Protein AF-A0A644ZNG3-F1 (afdb_monomer)

Structure (mmCIF, N/CA/C/O backbone):
data_AF-A0A644ZNG3-F1
#
_entry.id   AF-A0A644ZNG3-F1
#
loop_
_atom_site.group_PDB
_atom_site.id
_atom_site.type_symbol
_atom_site.label_atom_id
_atom_site.label_alt_id
_atom_site.label_comp_id
_atom_site.label_asym_id
_atom_site.label_entity_id
_atom_site.label_seq_id
_atom_site.pdbx_PDB_ins_code
_atom_site.Cartn_x
_atom_site.Cartn_y
_atom_site.Cartn_z
_atom_site.occupancy
_atom_site.B_iso_or_equiv
_atom_site.auth_seq_id
_atom_site.auth_comp_id
_atom_site.auth_asym_id
_atom_site.auth_atom_id
_atom_site.pdbx_PDB_model_num
ATOM 1 N N . MET A 1 1 ? -0.816 -15.539 -11.375 1.00 59.25 1 MET A N 1
ATOM 2 C CA . MET A 1 1 ? 0.145 -14.512 -11.830 1.00 59.25 1 MET A CA 1
ATOM 3 C C . MET A 1 1 ? 1.413 -14.672 -11.013 1.00 59.25 1 MET A C 1
ATOM 5 O O . MET A 1 1 ? 1.295 -14.933 -9.824 1.00 59.25 1 MET A O 1
ATOM 9 N N . VAL A 1 2 ? 2.588 -14.571 -11.632 1.00 73.19 2 VAL A N 1
ATOM 10 C CA . VAL A 1 2 ? 3.873 -14.613 -10.919 1.00 73.19 2 VAL A CA 1
ATOM 11 C C . VAL A 1 2 ? 4.649 -13.373 -11.337 1.00 73.19 2 VAL A C 1
ATOM 13 O O . VAL A 1 2 ? 5.006 -13.246 -12.504 1.00 73.19 2 VAL A O 1
ATOM 16 N N . LEU A 1 3 ? 4.842 -12.440 -10.404 1.00 81.31 3 LEU A N 1
ATOM 17 C CA . LEU A 1 3 ? 5.752 -11.312 -10.595 1.00 81.31 3 LEU A CA 1
ATOM 18 C C . LEU A 1 3 ? 7.185 -11.848 -10.620 1.00 81.31 3 LEU A C 1
ATOM 20 O O . LEU A 1 3 ? 7.544 -12.696 -9.799 1.00 81.31 3 LEU A O 1
ATOM 24 N N . ASN A 1 4 ? 8.004 -11.371 -11.554 1.00 84.81 4 ASN A N 1
ATOM 25 C CA . ASN A 1 4 ? 9.411 -11.734 -11.598 1.00 84.81 4 ASN A CA 1
ATOM 26 C C . ASN A 1 4 ? 10.154 -11.034 -10.456 1.00 84.81 4 ASN A C 1
ATOM 28 O O . ASN A 1 4 ? 10.583 -9.895 -10.593 1.00 84.81 4 ASN A O 1
ATOM 32 N N . GLN A 1 5 ? 10.342 -11.727 -9.337 1.00 83.06 5 GLN A N 1
ATOM 33 C CA . GLN A 1 5 ? 11.018 -11.164 -8.165 1.00 83.06 5 GLN A CA 1
ATOM 34 C C . GLN A 1 5 ? 12.503 -10.836 -8.398 1.00 83.06 5 GLN A C 1
ATOM 36 O O . GLN A 1 5 ? 13.092 -10.118 -7.596 1.00 83.06 5 GLN A O 1
ATOM 41 N N . ASN A 1 6 ? 13.106 -11.334 -9.485 1.00 84.75 6 ASN A N 1
ATOM 42 C CA . ASN A 1 6 ? 14.479 -10.990 -9.864 1.00 84.75 6 ASN A CA 1
ATOM 43 C C . ASN A 1 6 ? 14.569 -9.673 -10.655 1.00 84.75 6 ASN A C 1
ATOM 45 O O . ASN A 1 6 ? 15.668 -9.164 -10.857 1.00 84.75 6 ASN A O 1
ATOM 49 N N . ASP A 1 7 ? 13.441 -9.146 -11.137 1.00 91.88 7 ASP A N 1
ATOM 50 C CA . ASP A 1 7 ? 13.364 -7.813 -11.730 1.00 91.88 7 ASP A CA 1
ATOM 51 C C . ASP A 1 7 ? 13.173 -6.772 -10.618 1.00 91.88 7 ASP A C 1
ATOM 53 O O . ASP A 1 7 ? 12.357 -6.966 -9.718 1.00 91.88 7 ASP A O 1
ATOM 57 N N . GLU A 1 8 ? 13.925 -5.668 -10.652 1.00 93.06 8 GLU A N 1
ATOM 58 C CA . GLU A 1 8 ? 13.905 -4.688 -9.555 1.00 93.06 8 GLU A CA 1
ATOM 59 C C . GLU A 1 8 ? 12.535 -4.010 -9.397 1.00 93.06 8 GLU A C 1
ATOM 61 O O . GLU A 1 8 ? 12.099 -3.767 -8.269 1.00 93.06 8 GLU A O 1
ATOM 66 N N . VAL A 1 9 ? 11.836 -3.739 -10.506 1.00 95.12 9 VAL A N 1
ATOM 67 C CA . VAL A 1 9 ? 10.509 -3.112 -10.483 1.00 95.12 9 VAL A CA 1
ATOM 68 C C . VAL A 1 9 ? 9.474 -4.115 -9.981 1.00 95.12 9 VAL A C 1
ATOM 70 O O . VAL A 1 9 ? 8.790 -3.857 -8.989 1.00 95.12 9 VAL A O 1
ATOM 73 N N . GLN A 1 10 ? 9.363 -5.276 -10.630 1.00 94.25 10 GLN A N 1
ATOM 74 C CA . GLN A 1 10 ? 8.357 -6.281 -10.278 1.00 94.25 10 GLN A CA 1
ATOM 75 C C . GLN A 1 10 ? 8.596 -6.886 -8.893 1.00 94.25 10 GLN A C 1
ATOM 77 O O . GLN A 1 10 ? 7.631 -7.175 -8.187 1.00 94.25 10 GLN A O 1
ATOM 82 N N . GLY A 1 11 ? 9.855 -7.035 -8.478 1.00 94.75 11 GLY A N 1
ATOM 83 C CA . GLY A 1 11 ? 10.225 -7.472 -7.136 1.00 94.75 11 GLY A CA 1
ATOM 84 C C . GLY A 1 11 ? 9.760 -6.497 -6.058 1.00 94.75 11 GLY A C 1
ATOM 85 O O . GLY A 1 11 ? 9.178 -6.929 -5.062 1.00 94.75 11 GLY A O 1
ATOM 86 N N . GLN A 1 12 ? 9.917 -5.185 -6.268 1.00 96.62 12 GLN A N 1
ATOM 87 C CA . GLN A 1 12 ? 9.375 -4.200 -5.326 1.00 96.62 12 GLN A CA 1
ATOM 88 C C . GLN A 1 12 ? 7.851 -4.157 -5.331 1.00 96.62 12 GLN A C 1
ATOM 90 O O . GLN A 1 12 ? 7.259 -4.104 -4.258 1.00 96.62 12 GLN A O 1
ATOM 95 N N . ILE A 1 13 ? 7.204 -4.232 -6.498 1.00 96.56 13 ILE A N 1
ATOM 96 C CA . ILE A 1 13 ? 5.737 -4.315 -6.562 1.00 96.56 13 ILE A CA 1
ATOM 97 C C . ILE A 1 13 ? 5.240 -5.547 -5.795 1.00 96.56 13 ILE A C 1
ATOM 99 O O . ILE A 1 13 ? 4.271 -5.439 -5.045 1.00 96.56 13 ILE A O 1
ATOM 103 N N . ALA A 1 14 ? 5.915 -6.694 -5.922 1.00 95.56 14 ALA A N 1
ATOM 104 C CA . ALA A 1 14 ? 5.572 -7.912 -5.191 1.00 95.56 14 ALA A CA 1
ATOM 105 C C . ALA A 1 14 ? 5.706 -7.727 -3.674 1.00 95.56 14 ALA A C 1
ATOM 107 O O . ALA A 1 14 ? 4.759 -8.011 -2.946 1.00 95.56 14 ALA A O 1
ATOM 108 N N . ALA A 1 15 ? 6.845 -7.204 -3.210 1.00 96.19 15 ALA A N 1
ATOM 109 C CA . ALA A 1 15 ? 7.097 -6.981 -1.787 1.00 96.19 15 ALA A CA 1
ATOM 110 C C . ALA A 1 15 ? 6.097 -5.988 -1.177 1.00 96.19 15 ALA A C 1
ATOM 112 O O . ALA A 1 15 ? 5.545 -6.232 -0.104 1.00 96.19 15 ALA A O 1
ATOM 113 N N . ILE A 1 16 ? 5.828 -4.883 -1.879 1.00 97.81 16 ILE A N 1
ATOM 114 C CA . ILE A 1 16 ? 4.836 -3.888 -1.465 1.00 97.81 16 ILE A CA 1
ATOM 115 C C . ILE A 1 16 ? 3.447 -4.525 -1.385 1.00 97.81 16 ILE A C 1
ATOM 117 O O . ILE A 1 16 ? 2.755 -4.343 -0.389 1.00 97.81 16 ILE A O 1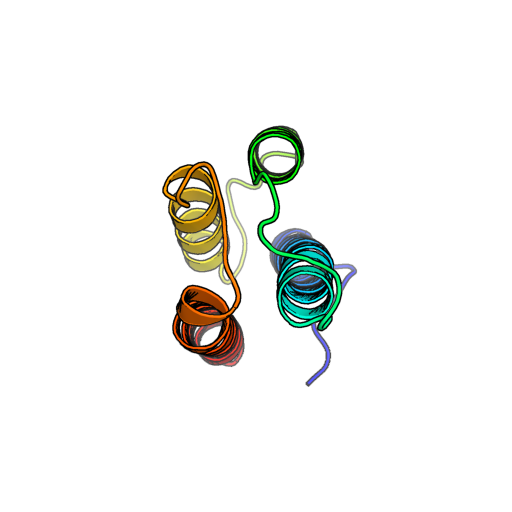
ATOM 121 N N . THR A 1 17 ? 3.055 -5.297 -2.402 1.00 97.19 17 THR A N 1
ATOM 122 C CA . THR A 1 17 ? 1.759 -5.991 -2.437 1.00 97.19 17 THR A CA 1
ATOM 123 C C . THR A 1 17 ? 1.606 -6.936 -1.250 1.00 97.19 17 THR A C 1
ATOM 125 O O . THR A 1 17 ? 0.565 -6.942 -0.600 1.00 97.19 17 THR A O 1
ATOM 128 N N . GLU A 1 18 ? 2.638 -7.721 -0.943 1.00 96.50 18 GLU A N 1
ATOM 129 C CA . GLU A 1 18 ? 2.620 -8.654 0.182 1.00 96.50 18 GLU A CA 1
ATOM 130 C C . GLU A 1 18 ? 2.452 -7.926 1.519 1.00 96.50 18 GLU A C 1
ATOM 132 O O . GLU A 1 18 ? 1.540 -8.253 2.281 1.00 96.50 18 GLU A O 1
ATOM 137 N N . GLY A 1 19 ? 3.265 -6.896 1.777 1.00 97.06 19 GLY A N 1
ATOM 138 C CA . GLY A 1 19 ? 3.136 -6.080 2.986 1.00 97.06 19 GLY A CA 1
ATOM 139 C C . GLY A 1 19 ? 1.769 -5.400 3.081 1.00 97.06 19 GLY A C 1
ATOM 140 O O . GLY A 1 19 ? 1.161 -5.355 4.151 1.00 97.06 19 GLY A O 1
ATOM 141 N N . TYR A 1 20 ? 1.231 -4.942 1.950 1.00 97.56 20 TYR A N 1
ATOM 142 C CA . TYR A 1 20 ? -0.065 -4.284 1.939 1.00 97.56 20 TYR A CA 1
ATOM 143 C C . TYR A 1 20 ? -1.219 -5.261 2.230 1.00 97.56 20 TYR A C 1
ATOM 145 O O . TYR A 1 20 ? -2.110 -4.971 3.032 1.00 97.56 20 TYR A O 1
ATOM 153 N N . LEU A 1 21 ? -1.177 -6.464 1.654 1.00 97.06 21 LEU A N 1
ATOM 154 C CA . LEU A 1 21 ? -2.154 -7.513 1.944 1.00 97.06 21 LEU A CA 1
ATOM 155 C C . LEU A 1 21 ? -2.097 -7.965 3.408 1.00 97.06 21 LEU A C 1
ATOM 157 O O . LEU A 1 21 ? -3.142 -8.258 3.984 1.00 97.06 21 LEU A O 1
ATOM 161 N N . GLN A 1 22 ? -0.920 -7.982 4.042 1.00 96.81 22 GLN A N 1
ATOM 162 C CA . GLN A 1 22 ? -0.807 -8.264 5.478 1.00 96.81 22 GLN A CA 1
ATOM 163 C C . GLN A 1 22 ? -1.531 -7.212 6.326 1.00 96.81 22 GLN A C 1
ATOM 165 O O . GLN A 1 22 ? -2.284 -7.576 7.231 1.00 96.81 22 GLN A O 1
ATOM 170 N N . ILE A 1 23 ? -1.375 -5.923 6.010 1.00 96.38 23 ILE A N 1
ATOM 171 C CA . ILE A 1 23 ? -2.105 -4.834 6.683 1.00 96.38 23 ILE A CA 1
ATOM 172 C C . ILE A 1 23 ? -3.612 -5.011 6.520 1.00 96.38 23 ILE A C 1
ATOM 174 O O . ILE A 1 23 ? -4.345 -4.951 7.504 1.00 96.38 23 ILE A O 1
ATOM 178 N N . ILE A 1 24 ? -4.071 -5.275 5.296 1.00 96.38 24 ILE A N 1
ATOM 179 C CA . ILE A 1 24 ? -5.491 -5.478 4.992 1.00 96.38 24 ILE A CA 1
ATOM 180 C C . ILE A 1 24 ? -6.054 -6.686 5.742 1.00 96.38 24 ILE A C 1
ATOM 182 O O . ILE A 1 24 ? -7.119 -6.592 6.350 1.00 96.38 24 ILE A O 1
ATOM 186 N N . ASN A 1 25 ? -5.346 -7.816 5.725 1.00 95.56 25 ASN A N 1
ATOM 187 C CA . ASN A 1 25 ? -5.764 -9.022 6.434 1.00 95.56 25 ASN A CA 1
ATOM 188 C C . ASN A 1 25 ? -5.853 -8.770 7.941 1.00 95.56 25 ASN A C 1
ATOM 190 O O . ASN A 1 25 ? -6.813 -9.201 8.572 1.00 95.56 25 ASN A O 1
ATOM 194 N N . THR A 1 26 ? -4.899 -8.020 8.496 1.00 95.94 26 THR A N 1
ATOM 195 C CA . THR A 1 26 ? -4.891 -7.672 9.921 1.00 95.94 26 THR A CA 1
ATOM 196 C C . THR A 1 26 ? -6.039 -6.720 10.263 1.00 95.94 26 THR A C 1
ATOM 198 O O . THR A 1 26 ? -6.726 -6.931 11.251 1.00 95.94 26 THR A O 1
ATOM 201 N N . ALA A 1 27 ? -6.317 -5.713 9.431 1.00 95.31 27 ALA A N 1
ATOM 202 C CA . ALA A 1 27 ? -7.453 -4.805 9.616 1.00 95.31 27 ALA A CA 1
ATOM 203 C C . ALA A 1 27 ? -8.823 -5.500 9.471 1.00 95.31 27 ALA A C 1
ATOM 205 O O . ALA A 1 27 ? -9.828 -5.000 9.976 1.00 95.31 27 ALA A O 1
ATOM 206 N N . ASN A 1 28 ? -8.876 -6.637 8.772 1.00 93.69 28 ASN A N 1
ATOM 207 C CA . ASN A 1 28 ? -10.082 -7.449 8.636 1.00 93.69 28 ASN A CA 1
ATOM 208 C C . ASN A 1 28 ? -10.331 -8.388 9.824 1.00 93.69 28 ASN A C 1
ATOM 210 O O . ASN A 1 28 ? -11.470 -8.838 9.974 1.00 93.69 28 ASN A O 1
ATOM 214 N N . ASP A 1 29 ? -9.343 -8.632 10.686 1.00 95.19 29 ASP A N 1
ATOM 215 C CA . ASP A 1 29 ? -9.497 -9.430 11.907 1.00 95.19 29 ASP A CA 1
ATOM 216 C C . ASP A 1 29 ? -10.529 -8.799 12.863 1.00 95.19 29 ASP A C 1
ATOM 218 O O . ASP A 1 29 ? -10.508 -7.592 13.113 1.00 95.19 29 ASP A O 1
ATOM 222 N N . GLU A 1 30 ? -11.481 -9.595 13.364 1.00 92.06 30 GLU A N 1
ATOM 223 C CA . GLU A 1 30 ? -12.587 -9.145 14.228 1.00 92.06 30 GLU A CA 1
ATOM 224 C C . GLU A 1 30 ? -12.119 -8.418 15.495 1.00 92.06 30 GLU A C 1
ATOM 226 O O . GLU A 1 30 ? -12.808 -7.506 15.960 1.00 92.06 30 GLU A O 1
ATOM 231 N N . GLU A 1 31 ? -10.938 -8.759 16.012 1.00 94.69 31 GLU A N 1
ATOM 232 C CA . GLU A 1 31 ? -10.368 -8.157 17.219 1.00 94.69 31 GLU A CA 1
ATOM 233 C C . GLU A 1 31 ? -9.633 -6.834 16.945 1.00 94.69 31 GLU A C 1
ATOM 235 O O . GLU A 1 31 ? -9.374 -6.052 17.867 1.00 94.69 31 GLU A O 1
ATOM 240 N N . VAL A 1 32 ? -9.328 -6.539 15.679 1.00 94.19 32 VAL A N 1
ATOM 241 C CA . VAL A 1 32 ? -8.589 -5.346 15.264 1.00 94.19 32 VAL A CA 1
ATOM 242 C C . VAL A 1 32 ? -9.561 -4.237 14.871 1.00 94.19 32 VAL A C 1
ATOM 244 O O . VAL A 1 32 ? -10.375 -4.364 13.959 1.00 94.19 32 VAL A O 1
ATOM 247 N N . LYS A 1 33 ? -9.460 -3.099 15.566 1.00 93.50 33 LYS A N 1
ATOM 248 C CA . LYS A 1 33 ? -10.258 -1.901 15.255 1.00 93.50 33 LYS A CA 1
ATOM 249 C C . LYS A 1 33 ? -9.655 -1.091 14.114 1.00 93.50 33 LYS A C 1
ATOM 251 O O . LYS A 1 33 ? -10.373 -0.633 13.230 1.00 93.50 33 LYS A O 1
ATOM 256 N N . GLU A 1 34 ? -8.342 -0.905 14.165 1.00 94.38 34 GLU A N 1
ATOM 257 C CA . GLU A 1 34 ? -7.594 -0.073 13.234 1.00 94.38 34 GLU A CA 1
ATOM 258 C C . GLU A 1 34 ? -6.119 -0.480 13.200 1.00 94.38 34 GLU A C 1
ATOM 260 O O . GLU A 1 34 ? -5.582 -1.003 14.179 1.00 94.38 34 GLU A O 1
ATOM 265 N N . ILE A 1 35 ? -5.464 -0.213 12.072 1.00 96.31 35 ILE A N 1
ATOM 266 C CA . ILE A 1 35 ? -4.027 -0.406 11.874 1.00 96.31 35 ILE A CA 1
ATOM 267 C C . ILE A 1 35 ? -3.395 0.934 11.524 1.00 96.31 35 ILE A C 1
ATOM 269 O O . ILE A 1 35 ? -3.832 1.606 10.590 1.00 96.31 35 ILE A O 1
ATOM 273 N N . ASN A 1 36 ? -2.334 1.303 12.241 1.00 96.44 36 ASN A N 1
ATOM 274 C CA . ASN A 1 36 ? -1.535 2.471 11.897 1.00 96.44 36 ASN A CA 1
ATOM 275 C C . ASN A 1 36 ? -0.642 2.178 10.680 1.00 96.44 36 ASN A C 1
ATOM 277 O O . ASN A 1 36 ? 0.063 1.172 10.643 1.00 96.44 36 ASN A O 1
ATOM 281 N N . THR A 1 37 ? -0.652 3.065 9.686 1.00 96.81 37 THR A N 1
ATOM 282 C CA . THR A 1 37 ? 0.069 2.874 8.414 1.00 96.81 37 THR A CA 1
ATOM 283 C C . THR A 1 37 ? 1.466 3.493 8.395 1.00 96.81 37 THR A C 1
ATOM 285 O O . THR A 1 37 ? 2.177 3.385 7.395 1.00 96.81 37 THR A O 1
ATOM 288 N N . LYS A 1 38 ? 1.882 4.170 9.469 1.00 97.56 38 LYS A N 1
ATOM 289 C CA . LYS A 1 38 ? 3.127 4.945 9.519 1.00 97.56 38 LYS A CA 1
ATOM 290 C C 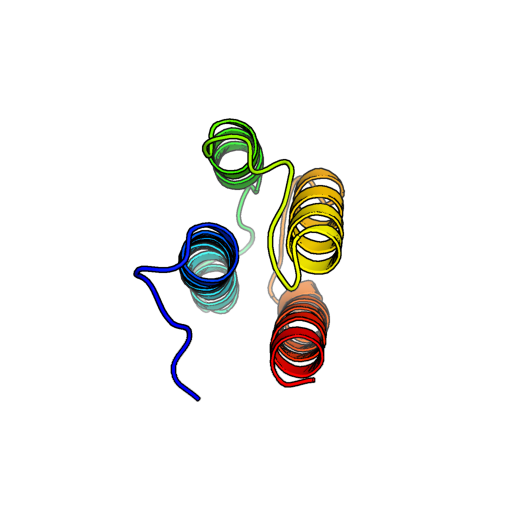. LYS A 1 38 ? 4.355 4.096 9.213 1.00 97.56 38 LYS A C 1
ATOM 292 O O . LYS A 1 38 ? 5.167 4.506 8.387 1.00 97.56 38 LYS A O 1
ATOM 297 N N . ASP A 1 39 ? 4.465 2.921 9.823 1.00 97.12 39 ASP A N 1
ATOM 298 C CA . ASP A 1 39 ? 5.622 2.044 9.625 1.00 97.12 39 ASP A CA 1
ATOM 299 C C . ASP A 1 39 ? 5.673 1.519 8.187 1.00 97.12 39 ASP A C 1
ATOM 301 O O . ASP A 1 39 ? 6.734 1.501 7.569 1.00 97.12 39 ASP A O 1
ATOM 305 N N . PHE A 1 40 ? 4.515 1.206 7.602 1.00 97.81 40 PHE A N 1
ATOM 306 C CA . PHE A 1 40 ? 4.418 0.785 6.206 1.00 97.81 40 PHE A CA 1
ATOM 307 C C . PHE A 1 40 ? 4.815 1.892 5.223 1.00 97.81 40 PHE A C 1
ATOM 309 O O . PHE A 1 40 ? 5.540 1.645 4.256 1.00 97.81 40 PHE A O 1
ATOM 316 N N . LYS A 1 41 ? 4.396 3.134 5.494 1.00 98.06 41 LYS A N 1
ATOM 317 C CA . LYS A 1 41 ? 4.798 4.318 4.720 1.00 98.06 41 LYS A CA 1
ATOM 318 C C . LYS A 1 41 ? 6.300 4.555 4.784 1.00 98.06 41 LYS A C 1
ATOM 320 O O . LYS A 1 41 ? 6.911 4.838 3.758 1.00 98.06 41 LYS A O 1
ATOM 325 N N . ILE A 1 42 ? 6.885 4.463 5.979 1.00 97.75 42 ILE A N 1
ATOM 326 C CA . ILE A 1 42 ? 8.327 4.637 6.184 1.00 97.75 42 ILE A CA 1
ATOM 327 C C . ILE A 1 42 ? 9.085 3.541 5.437 1.00 97.75 42 ILE A C 1
ATOM 329 O O . ILE A 1 42 ? 9.922 3.854 4.596 1.00 97.75 42 ILE A O 1
ATOM 333 N N . TRP A 1 43 ? 8.720 2.278 5.656 1.00 98.19 43 TRP A N 1
ATOM 334 C CA . TRP A 1 43 ? 9.344 1.139 4.989 1.00 98.19 43 TRP A CA 1
ATOM 335 C C . TRP A 1 43 ? 9.301 1.268 3.460 1.00 98.19 43 TRP A C 1
ATOM 337 O O . TRP A 1 43 ? 10.320 1.095 2.796 1.00 98.19 43 TRP A O 1
ATOM 347 N N . THR A 1 44 ? 8.155 1.661 2.893 1.00 97.19 44 THR A N 1
ATOM 348 C CA . THR A 1 44 ? 8.000 1.828 1.437 1.00 97.19 44 THR A CA 1
ATOM 349 C C . THR A 1 44 ? 8.906 2.930 0.871 1.00 97.19 44 THR A C 1
ATOM 351 O O .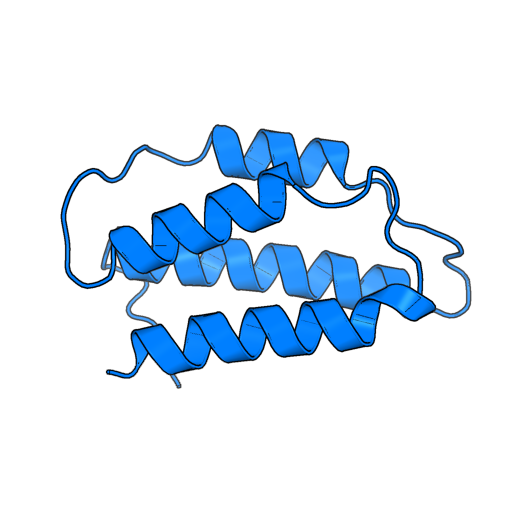 THR A 1 44 ? 9.428 2.786 -0.239 1.00 97.19 44 THR A O 1
ATOM 354 N N . LYS A 1 45 ? 9.130 4.012 1.630 1.00 95.81 45 LYS A N 1
ATOM 355 C CA . LYS A 1 45 ? 10.063 5.097 1.271 1.00 95.81 45 LYS A CA 1
ATOM 356 C C . LYS A 1 45 ? 11.527 4.672 1.347 1.00 95.81 45 LYS A C 1
ATOM 358 O O . LYS A 1 45 ? 12.342 5.182 0.587 1.00 95.81 45 LYS A O 1
ATOM 363 N N . GLU A 1 46 ? 11.857 3.762 2.258 1.00 96.81 46 GLU A N 1
ATOM 364 C CA . GLU A 1 46 ? 13.217 3.247 2.451 1.00 96.81 46 GLU A CA 1
ATOM 365 C C . GLU A 1 46 ? 13.604 2.167 1.429 1.00 96.81 46 GLU A C 1
ATOM 367 O O . GLU A 1 46 ? 14.787 1.849 1.282 1.00 96.81 46 GLU A O 1
ATOM 372 N N . LEU A 1 47 ? 12.636 1.618 0.684 1.00 95.38 47 LEU A N 1
ATOM 373 C CA . LEU A 1 47 ? 12.918 0.717 -0.432 1.00 95.38 47 LEU A CA 1
ATOM 374 C C . LEU A 1 47 ? 13.814 1.403 -1.468 1.00 95.38 47 LEU A C 1
ATOM 376 O O . LEU A 1 47 ? 13.548 2.538 -1.871 1.00 95.38 47 LEU A O 1
ATOM 380 N N . LYS A 1 48 ? 14.822 0.663 -1.955 1.00 93.12 48 LYS A N 1
ATOM 381 C CA . LYS A 1 48 ? 15.785 1.113 -2.973 1.00 93.12 48 LYS A CA 1
ATOM 382 C C . LYS A 1 48 ? 15.080 1.900 -4.084 1.00 93.12 48 LYS A C 1
ATOM 384 O O . LYS A 1 48 ? 14.077 1.447 -4.637 1.00 93.12 48 LYS A O 1
ATOM 389 N N . GLU A 1 49 ? 15.613 3.063 -4.433 1.00 93.94 49 GLU A N 1
ATOM 390 C CA . GLU A 1 49 ? 15.089 3.830 -5.557 1.00 93.94 49 GLU A CA 1
ATOM 391 C C . GLU A 1 49 ? 15.333 3.078 -6.874 1.00 93.94 49 GLU A C 1
ATOM 393 O O . GLU A 1 49 ? 16.443 2.612 -7.142 1.00 93.94 49 GLU A O 1
ATOM 398 N N . VAL A 1 50 ? 14.282 2.955 -7.685 1.00 93.31 50 VAL A N 1
ATOM 399 C CA . VAL A 1 50 ? 14.330 2.366 -9.027 1.00 93.31 50 VAL A CA 1
ATOM 400 C C . VAL A 1 50 ? 13.897 3.454 -9.998 1.00 93.31 50 VAL A C 1
ATOM 402 O O . VAL A 1 50 ? 12.762 3.928 -9.942 1.00 93.31 50 VAL A O 1
ATOM 405 N N . SER A 1 51 ? 14.824 3.902 -10.840 1.00 90.69 51 SER A N 1
ATOM 406 C CA . SER A 1 51 ? 14.627 5.048 -11.732 1.00 90.69 51 SER A CA 1
ATOM 407 C C . SER A 1 51 ? 14.255 4.663 -13.166 1.00 90.69 51 SER A C 1
ATOM 409 O O . SER A 1 51 ? 13.773 5.522 -13.902 1.00 90.69 51 SER A O 1
ATOM 411 N N . ASP A 1 52 ? 14.421 3.392 -13.542 1.00 91.50 52 ASP A N 1
ATOM 412 C CA . ASP A 1 52 ? 14.167 2.857 -14.883 1.00 91.50 52 ASP A CA 1
ATOM 413 C C . ASP A 1 52 ? 13.697 1.389 -14.808 1.00 91.50 52 ASP A C 1
ATOM 415 O O . ASP A 1 52 ? 13.841 0.734 -13.775 1.00 91.50 52 ASP A O 1
ATOM 419 N N . GLY A 1 53 ? 13.124 0.875 -15.895 1.00 90.25 53 GLY A N 1
ATOM 420 C CA . GLY A 1 53 ? 12.591 -0.480 -16.024 1.00 90.25 53 GLY A CA 1
ATOM 421 C C . GLY A 1 53 ? 11.133 -0.504 -16.484 1.00 90.25 53 GLY A C 1
ATOM 422 O O . GLY A 1 53 ? 10.370 0.448 -16.288 1.00 90.25 53 GLY A O 1
ATOM 423 N N . LYS A 1 54 ? 10.709 -1.620 -17.097 1.00 89.94 54 LYS A N 1
ATOM 424 C CA . LYS A 1 54 ? 9.310 -1.795 -17.520 1.00 89.94 54 LYS A CA 1
ATOM 425 C C . LYS A 1 54 ? 8.403 -1.722 -16.285 1.00 89.94 54 LYS A C 1
ATOM 427 O O . LYS A 1 54 ? 8.535 -2.532 -15.374 1.00 89.94 54 LYS A O 1
ATOM 432 N N . GLY A 1 55 ? 7.468 -0.771 -16.277 1.00 92.00 55 GLY A N 1
ATOM 433 C CA . GLY A 1 55 ? 6.522 -0.580 -15.173 1.00 92.00 55 GLY A CA 1
ATOM 434 C C . GLY A 1 55 ? 7.039 0.287 -14.020 1.00 92.00 55 GLY A C 1
ATOM 435 O O . GLY A 1 55 ? 6.382 0.348 -12.984 1.00 92.00 55 GLY A O 1
ATOM 436 N N . VAL A 1 56 ? 8.176 0.982 -14.172 1.00 95.62 56 VAL A N 1
ATOM 437 C CA . VAL A 1 56 ? 8.696 1.887 -13.127 1.00 95.62 56 VAL A CA 1
ATOM 438 C C . VAL A 1 56 ? 7.690 2.980 -12.744 1.00 95.62 56 VAL A C 1
ATOM 440 O O . VAL A 1 56 ? 7.580 3.337 -11.573 1.00 95.62 56 VAL A O 1
ATOM 443 N N . ASP A 1 57 ? 6.895 3.465 -13.698 1.00 96.12 57 ASP A N 1
ATOM 444 C CA . ASP A 1 57 ? 5.848 4.455 -13.429 1.00 96.12 57 ASP A CA 1
ATOM 445 C C . ASP A 1 57 ? 4.703 3.869 -12.593 1.00 96.12 57 ASP A C 1
ATOM 447 O O . ASP A 1 57 ? 4.177 4.550 -11.717 1.00 96.12 57 ASP A O 1
ATOM 451 N N . ILE A 1 58 ? 4.388 2.582 -12.778 1.00 96.69 58 ILE A N 1
ATOM 452 C CA . ILE A 1 58 ? 3.409 1.859 -11.953 1.00 96.69 58 ILE A CA 1
ATOM 453 C C . ILE A 1 58 ? 3.942 1.710 -10.523 1.00 96.69 58 ILE A C 1
ATOM 455 O O . ILE A 1 58 ? 3.204 1.921 -9.565 1.00 96.69 58 ILE A O 1
ATOM 459 N N . LEU A 1 59 ? 5.232 1.396 -10.355 1.00 97.00 59 LEU A N 1
ATOM 460 C CA . LEU A 1 59 ? 5.861 1.349 -9.031 1.00 97.00 59 LEU A CA 1
ATOM 461 C C . LEU A 1 59 ? 5.817 2.720 -8.339 1.00 97.00 59 LEU A C 1
ATOM 463 O O . LEU A 1 59 ? 5.499 2.789 -7.153 1.00 97.00 59 LEU A O 1
ATOM 467 N N . LYS A 1 60 ? 6.105 3.809 -9.063 1.00 96.50 60 LYS A N 1
ATOM 468 C CA . LYS A 1 60 ? 6.008 5.177 -8.526 1.00 96.50 60 LYS A CA 1
ATOM 469 C C . LYS A 1 60 ? 4.578 5.511 -8.110 1.00 96.50 60 LYS A C 1
ATOM 471 O O . LYS A 1 60 ? 4.384 5.959 -6.986 1.00 96.50 60 LYS A O 1
ATOM 476 N N . GLU A 1 61 ? 3.595 5.227 -8.965 1.00 97.25 61 GLU A N 1
ATOM 477 C CA . GLU A 1 61 ? 2.169 5.386 -8.651 1.00 97.25 61 GLU A CA 1
ATOM 478 C C . GLU A 1 61 ? 1.800 4.626 -7.369 1.00 97.25 61 GLU A C 1
ATOM 480 O O . GLU A 1 61 ? 1.178 5.181 -6.461 1.00 97.25 61 GLU A O 1
ATOM 485 N N . TYR A 1 62 ? 2.250 3.375 -7.249 1.00 97.81 62 TYR A N 1
ATOM 486 C CA . TYR A 1 62 ? 1.969 2.549 -6.082 1.00 97.81 62 TYR A CA 1
ATOM 487 C C . TYR A 1 62 ? 2.580 3.132 -4.801 1.00 97.81 62 TYR A C 1
ATOM 489 O O . TYR A 1 62 ? 1.887 3.263 -3.791 1.00 97.81 62 TYR A O 1
ATOM 497 N N . LYS A 1 63 ? 3.853 3.549 -4.845 1.00 97.62 63 LYS A N 1
ATOM 498 C CA . LYS A 1 63 ? 4.514 4.209 -3.710 1.00 97.62 63 LYS A CA 1
ATOM 499 C C . LYS A 1 63 ? 3.798 5.507 -3.326 1.00 97.62 63 LYS A C 1
ATOM 501 O O . LYS A 1 63 ? 3.547 5.720 -2.145 1.00 97.62 63 LYS A O 1
ATOM 506 N N . THR A 1 64 ? 3.399 6.331 -4.297 1.00 97.50 64 THR A N 1
ATOM 507 C CA . THR A 1 64 ? 2.646 7.571 -4.045 1.00 97.50 64 THR A CA 1
ATOM 508 C C . THR A 1 64 ? 1.309 7.309 -3.350 1.00 97.50 64 THR A C 1
ATOM 510 O O . THR A 1 64 ? 0.974 8.022 -2.405 1.00 97.50 64 THR A O 1
ATOM 513 N N . HIS A 1 65 ? 0.565 6.276 -3.753 1.00 97.94 65 HIS A N 1
ATOM 514 C CA . HIS A 1 65 ? -0.668 5.895 -3.053 1.00 97.94 65 HIS A CA 1
ATOM 515 C C . HIS A 1 65 ? -0.407 5.507 -1.601 1.00 97.94 65 HIS A C 1
ATOM 517 O O . HIS A 1 65 ? -1.113 5.965 -0.708 1.00 97.94 65 HIS A O 1
ATOM 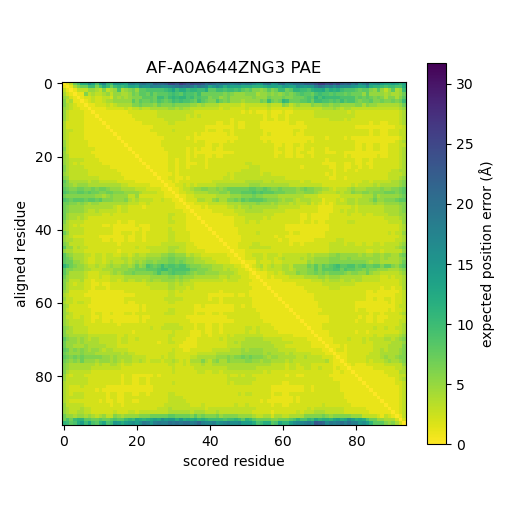523 N N . ILE A 1 66 ? 0.653 4.735 -1.346 1.00 97.75 66 ILE A N 1
ATOM 524 C CA . ILE A 1 66 ? 1.025 4.323 0.013 1.00 97.75 66 ILE A CA 1
ATOM 525 C C . ILE A 1 66 ? 1.343 5.531 0.891 1.00 97.75 66 ILE A C 1
ATOM 527 O O . ILE A 1 66 ? 0.872 5.618 2.026 1.00 97.75 66 ILE A O 1
ATOM 531 N N . GLU A 1 67 ? 2.096 6.498 0.367 1.00 96.94 67 GLU A N 1
ATOM 532 C CA . GLU A 1 67 ? 2.379 7.748 1.075 1.00 96.94 67 GLU A CA 1
ATOM 533 C C . GLU A 1 67 ? 1.106 8.526 1.430 1.00 96.94 67 GLU A C 1
ATOM 535 O O . GLU A 1 67 ? 1.040 9.131 2.504 1.00 96.94 67 GLU A O 1
ATOM 540 N N . ALA A 1 68 ? 0.104 8.472 0.551 1.00 97.06 68 ALA A N 1
ATOM 541 C CA . ALA A 1 68 ? -1.179 9.146 0.691 1.00 97.06 68 ALA A CA 1
ATOM 542 C C . ALA A 1 68 ? -2.204 8.387 1.551 1.00 97.06 68 ALA A C 1
ATOM 544 O O . ALA A 1 68 ? -3.284 8.925 1.801 1.00 97.06 68 ALA A O 1
ATOM 545 N N . LEU A 1 69 ? -1.887 7.176 2.029 1.00 96.69 69 LEU A N 1
ATOM 546 C CA . LEU A 1 69 ? -2.807 6.416 2.875 1.00 96.69 69 LEU A CA 1
ATOM 547 C C . LEU A 1 69 ? -3.237 7.221 4.104 1.00 96.69 69 LEU A C 1
ATOM 549 O O . LEU A 1 69 ? -2.465 8.041 4.616 1.00 96.69 69 LEU A O 1
ATOM 553 N N . PRO A 1 70 ? -4.435 6.971 4.651 1.00 95.56 70 PRO A N 1
ATOM 554 C CA . PRO A 1 70 ? -4.803 7.526 5.946 1.00 95.56 70 PRO A CA 1
ATOM 555 C C . PRO A 1 70 ? -3.817 7.060 7.024 1.00 95.56 70 PRO A C 1
ATOM 557 O O . PRO A 1 70 ? -3.119 6.058 6.865 1.00 95.56 70 PRO A O 1
ATOM 560 N N . GLU A 1 71 ? -3.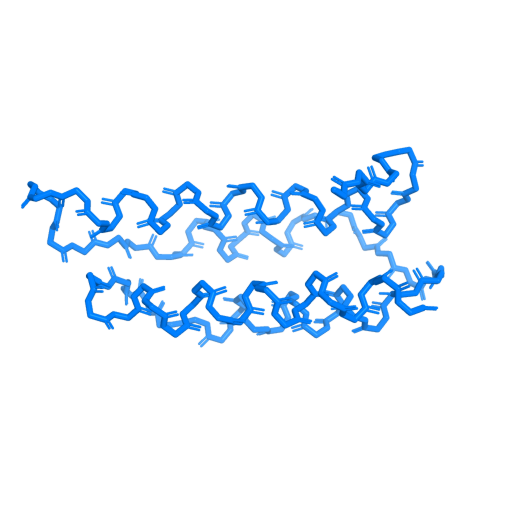714 7.794 8.132 1.00 96.31 71 GLU A N 1
ATOM 561 C CA . GLU A 1 71 ? -2.893 7.368 9.277 1.00 96.31 71 GLU A CA 1
ATOM 562 C C . GLU A 1 71 ? -3.359 6.020 9.841 1.00 96.31 71 GLU A C 1
ATOM 564 O O . GLU A 1 71 ? -2.537 5.225 10.293 1.00 96.31 71 GLU A O 1
ATOM 569 N N . LEU A 1 72 ? -4.662 5.753 9.740 1.00 96.06 72 LEU A N 1
ATOM 570 C CA . LEU A 1 72 ? -5.326 4.564 10.246 1.00 96.06 72 LEU A CA 1
ATOM 571 C C . LEU A 1 72 ? -6.145 3.917 9.129 1.00 96.06 72 LEU A C 1
ATOM 573 O O . LEU A 1 72 ? -6.906 4.599 8.443 1.00 96.06 72 LEU A O 1
ATOM 577 N N . ILE A 1 73 ? -6.003 2.605 8.965 1.00 94.69 73 ILE A N 1
ATOM 578 C CA . ILE A 1 73 ? -6.886 1.778 8.137 1.00 94.69 73 ILE A CA 1
ATOM 579 C C . ILE A 1 73 ? -7.832 1.021 9.059 1.00 94.69 73 ILE A C 1
ATOM 581 O O . ILE A 1 73 ? -7.395 0.395 10.024 1.00 94.69 73 ILE A O 1
ATOM 585 N N . THR A 1 74 ? -9.118 1.049 8.729 1.00 95.06 74 THR A N 1
ATOM 586 C CA . THR A 1 74 ? -10.157 0.247 9.383 1.00 95.06 74 THR A CA 1
ATOM 587 C C . THR A 1 74 ? -10.706 -0.794 8.411 1.00 95.06 74 THR A C 1
ATOM 589 O O . THR A 1 74 ? -10.472 -0.708 7.201 1.00 95.06 74 THR A O 1
ATOM 592 N N . ARG A 1 75 ? -11.498 -1.749 8.914 1.00 94.00 75 ARG A N 1
ATOM 593 C CA . ARG A 1 75 ? -12.191 -2.749 8.084 1.00 94.00 75 ARG A CA 1
ATOM 594 C C . ARG A 1 75 ? -12.968 -2.120 6.921 1.00 94.00 75 ARG A C 1
ATOM 596 O O . ARG A 1 75 ? -12.938 -2.658 5.819 1.00 94.00 75 ARG A O 1
ATOM 603 N N . GLU A 1 76 ? -13.613 -0.974 7.140 1.00 92.38 76 GLU A N 1
ATOM 604 C CA . GLU A 1 76 ? -14.429 -0.283 6.128 1.00 92.38 76 GLU A CA 1
ATOM 605 C C . GLU A 1 76 ? -13.608 0.186 4.920 1.00 92.38 76 GLU A C 1
ATOM 607 O O . GLU A 1 76 ? -14.124 0.248 3.807 1.00 92.38 76 GLU A O 1
ATOM 612 N N . ASN A 1 77 ? -12.320 0.475 5.123 1.00 90.31 77 ASN A N 1
ATOM 613 C CA . ASN A 1 77 ? -11.424 0.926 4.060 1.00 90.31 77 ASN A CA 1
ATOM 614 C C . ASN A 1 77 ? -10.827 -0.244 3.263 1.00 90.31 77 ASN A C 1
ATOM 616 O O . ASN A 1 77 ? -10.373 -0.055 2.140 1.00 90.31 77 ASN A O 1
ATOM 620 N N . THR A 1 78 ? -10.816 -1.463 3.812 1.00 92.62 78 THR A N 1
ATOM 621 C CA . THR A 1 78 ? -10.062 -2.582 3.219 1.00 92.62 78 THR A CA 1
ATOM 622 C C . THR A 1 78 ? -10.527 -2.964 1.816 1.00 92.62 78 THR A C 1
ATOM 624 O O . THR A 1 78 ? -9.691 -3.321 0.992 1.00 92.62 78 THR A O 1
ATOM 627 N N . VAL A 1 79 ? -11.825 -2.860 1.513 1.00 94.44 79 VAL A N 1
ATOM 628 C CA . VAL A 1 79 ? -12.362 -3.211 0.188 1.00 94.44 79 VAL A CA 1
ATOM 629 C C . VAL A 1 79 ? -11.766 -2.313 -0.896 1.00 94.44 79 VAL A C 1
ATOM 631 O O . VAL A 1 79 ? -11.224 -2.832 -1.871 1.00 94.44 79 VAL A O 1
ATOM 634 N N . SER A 1 80 ? -11.783 -0.990 -0.700 1.00 95.31 80 SER A N 1
ATOM 635 C CA . SER A 1 80 ? -11.208 -0.050 -1.669 1.00 95.31 80 SER A CA 1
ATOM 636 C C . SER A 1 80 ? -9.695 -0.219 -1.807 1.00 95.31 80 SER A C 1
ATOM 638 O O . SER A 1 80 ? -9.158 -0.089 -2.905 1.00 95.31 80 SER A O 1
ATOM 640 N N . GLU A 1 81 ? -8.996 -0.572 -0.723 1.00 96.50 81 GLU A N 1
ATOM 641 C CA . GLU A 1 81 ? -7.554 -0.827 -0.795 1.00 96.50 81 GLU A CA 1
ATOM 642 C C . GLU A 1 81 ? -7.222 -2.126 -1.538 1.00 96.50 81 GLU A C 1
ATOM 644 O O . GLU A 1 81 ? -6.284 -2.153 -2.334 1.00 96.50 81 GLU A O 1
ATOM 649 N N . VAL A 1 82 ? -8.011 -3.192 -1.365 1.00 96.44 82 VAL A N 1
ATOM 650 C CA . VAL A 1 82 ? -7.864 -4.425 -2.158 1.00 96.44 82 VAL A CA 1
ATOM 651 C C . VAL A 1 82 ? -8.106 -4.147 -3.641 1.00 96.44 82 VAL A C 1
ATOM 653 O O . VAL A 1 82 ? -7.328 -4.602 -4.481 1.00 96.44 82 VAL A O 1
ATOM 656 N N . GLU A 1 83 ? -9.146 -3.383 -3.980 1.00 96.88 83 GLU A N 1
ATOM 657 C CA . GLU A 1 83 ? -9.422 -2.969 -5.362 1.00 96.88 83 GLU A CA 1
ATOM 658 C C . GLU A 1 83 ? -8.250 -2.183 -5.961 1.00 96.88 83 GLU A C 1
ATOM 660 O O . GLU A 1 83 ? -7.843 -2.447 -7.098 1.00 96.88 83 GLU A O 1
ATOM 665 N N . TYR A 1 84 ? -7.646 -1.280 -5.184 1.00 97.31 84 TYR A N 1
ATOM 666 C CA . TYR A 1 84 ? -6.461 -0.544 -5.612 1.00 97.31 84 TYR A CA 1
ATOM 667 C C . TYR A 1 84 ? -5.279 -1.478 -5.901 1.00 97.31 84 TYR A C 1
ATOM 669 O O . TYR A 1 84 ? -4.667 -1.377 -6.968 1.00 97.31 84 TYR A O 1
ATOM 677 N N . ILE A 1 85 ? -4.991 -2.435 -5.008 1.00 96.75 85 ILE A N 1
ATOM 678 C CA . ILE A 1 85 ? -3.943 -3.448 -5.222 1.00 96.75 85 ILE A CA 1
ATOM 679 C C . ILE A 1 85 ? -4.191 -4.207 -6.530 1.00 96.75 85 ILE A C 1
ATOM 681 O O . ILE A 1 85 ? -3.283 -4.329 -7.354 1.00 96.75 85 ILE A O 1
ATOM 685 N N . TYR A 1 86 ? -5.419 -4.680 -6.764 1.00 95.31 86 TYR A N 1
ATOM 686 C CA . TYR A 1 86 ? -5.764 -5.362 -8.013 1.00 95.31 86 TYR A CA 1
ATOM 687 C C . TYR A 1 86 ? -5.558 -4.470 -9.238 1.00 95.31 86 TYR A C 1
ATOM 689 O O . TYR A 1 86 ? -5.056 -4.952 -10.255 1.00 95.31 86 TYR A O 1
ATOM 697 N N . SER A 1 87 ? -5.884 -3.178 -9.145 1.00 96.31 87 SER A N 1
ATOM 698 C CA . SER A 1 87 ? -5.661 -2.231 -10.240 1.00 96.31 87 SER A CA 1
ATO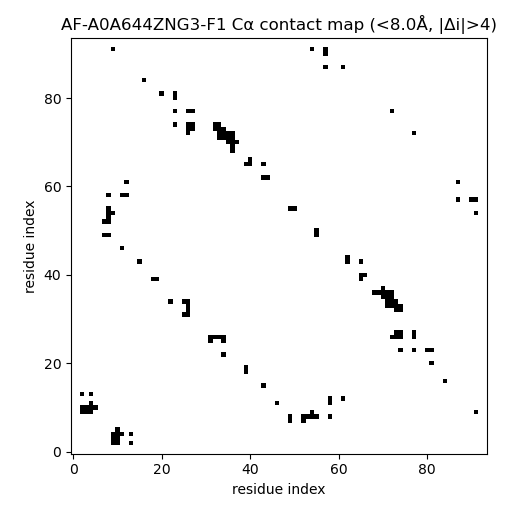M 699 C C . SER A 1 87 ? -4.175 -2.129 -10.603 1.00 96.31 87 SER A C 1
ATOM 701 O O . SER A 1 87 ? -3.826 -2.245 -11.779 1.00 96.31 87 SER A O 1
ATOM 703 N N . ILE A 1 88 ? -3.282 -2.047 -9.610 1.00 96.25 88 ILE A N 1
ATOM 704 C CA . ILE A 1 88 ? -1.832 -2.040 -9.830 1.00 96.25 88 ILE A CA 1
ATOM 705 C C . ILE A 1 88 ? -1.378 -3.349 -10.475 1.00 96.25 88 ILE A C 1
ATOM 707 O O . ILE A 1 88 ? -0.698 -3.331 -11.501 1.00 96.25 88 ILE A O 1
ATOM 711 N N . LEU A 1 89 ? -1.792 -4.493 -9.925 1.00 93.75 89 LEU A N 1
ATOM 712 C CA . LEU A 1 89 ? -1.409 -5.802 -10.455 1.00 93.75 89 LEU A CA 1
ATOM 713 C C . LEU A 1 89 ? -1.920 -6.034 -11.882 1.00 93.75 89 LEU A C 1
ATOM 715 O O . LEU A 1 89 ? -1.268 -6.750 -12.640 1.00 93.75 89 LEU A O 1
ATOM 719 N N . SER A 1 90 ? -3.056 -5.445 -12.262 1.00 92.50 90 SER A N 1
ATOM 720 C CA . SER A 1 90 ? -3.571 -5.509 -13.634 1.00 92.50 90 SER A CA 1
ATOM 721 C C . SER A 1 90 ? -2.713 -4.702 -14.612 1.00 92.50 90 SER A C 1
ATOM 723 O O . SER A 1 90 ? -2.387 -5.209 -15.679 1.00 92.50 90 SER A O 1
ATOM 725 N N . LYS A 1 91 ? -2.238 -3.512 -14.216 1.00 93.44 91 LYS A N 1
ATOM 726 C CA . LYS A 1 91 ? -1.357 -2.668 -15.043 1.00 93.44 91 LYS A CA 1
ATOM 727 C C . LYS A 1 91 ? 0.000 -3.316 -15.306 1.00 93.44 91 LYS A C 1
ATOM 729 O O . LYS A 1 91 ? 0.575 -3.137 -16.370 1.00 93.44 91 LYS A O 1
ATOM 734 N N . VAL A 1 92 ? 0.526 -4.081 -14.346 1.00 86.69 92 VAL A N 1
ATOM 735 C CA . VAL A 1 92 ? 1.813 -4.789 -14.503 1.00 86.69 92 VAL A CA 1
ATOM 736 C C . VAL A 1 92 ? 1.719 -5.953 -15.501 1.00 86.69 92 VAL A C 1
ATOM 738 O O . VAL A 1 92 ? 2.744 -6.425 -15.991 1.00 86.69 92 VAL A O 1
ATOM 741 N N . GLN A 1 93 ? 0.508 -6.432 -15.804 1.00 72.88 93 GLN A N 1
ATOM 742 C CA . GLN A 1 93 ? 0.290 -7.507 -16.777 1.00 72.88 93 GLN A CA 1
ATOM 743 C C . GLN A 1 93 ? 0.353 -7.029 -18.237 1.00 72.88 93 GLN A C 1
ATOM 745 O O . GLN A 1 93 ? 0.553 -7.869 -19.116 1.00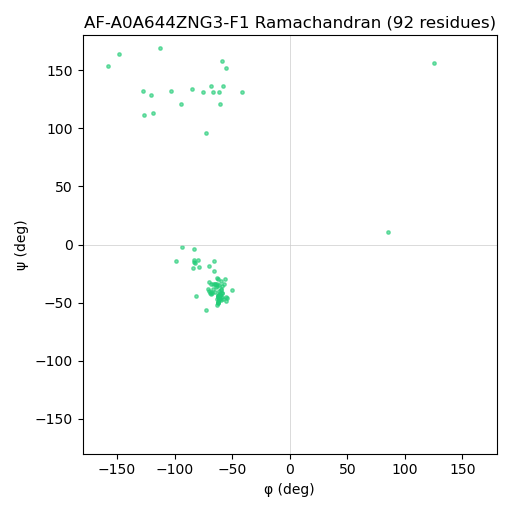 72.88 93 GLN A O 1
ATOM 750 N N . GLU A 1 94 ? 0.200 -5.725 -18.492 1.00 58.69 94 GLU A N 1
ATOM 751 C CA . GLU A 1 94 ? 0.293 -5.100 -19.826 1.00 58.69 94 GLU A CA 1
ATOM 752 C C . GLU A 1 94 ? 1.763 -4.918 -20.276 1.00 58.69 94 GLU A C 1
ATOM 754 O O . GLU A 1 94 ? 2.111 -5.237 -21.437 1.00 58.69 94 GLU A O 1
#

Organism: NCBI:txid1076179

Radius of gyration: 13.25 Å; Cα contacts (8 Å, |Δi|>4): 79; chains: 1; bounding box: 30×24×37 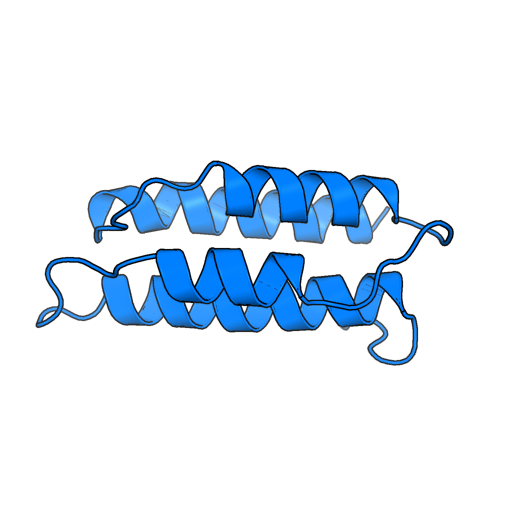Å

pLDDT: mean 93.6, std 6.8, range [58.69, 98.19]

Foldseek 3Di:
DDQPCVDLQSVLLVVLLVVLVVLLVQLQDPVHAKDFLVVVLVVLVPRDDDDDDDCSVLSVVSNVVSVVDDRIDHNVCSVVSVVVSVVSV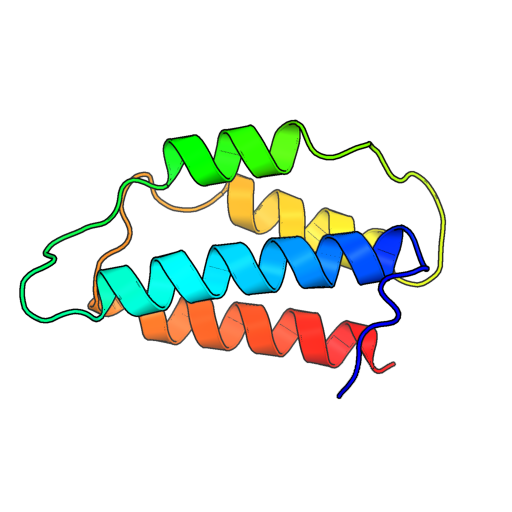VSSVD

Solvent-accessible surface area (backbone atoms only — not comparable to full-atom values): 5477 Å² total; per-residue (Å²): 139,80,68,53,64,88,40,75,50,41,24,50,49,48,53,51,50,52,56,48,51,52,53,44,56,50,18,59,36,91,90,40,74,60,38,74,37,62,66,59,36,51,53,61,68,70,48,80,88,70,92,69,63,86,56,32,67,57,48,49,52,52,52,52,50,50,66,66,49,62,67,59,43,34,50,86,51,37,62,62,52,51,52,49,53,50,53,55,59,54,61,71,72,111

Secondary structure (DSSP, 8-state):
----TTSHHHHHHHHHHHHHHHHHHHHHSTT---EE-HHHHHHHHHS----SSTTHHHHHHHHHHHHTS-SEE-HHHHHHHHHHHHHHHHHTT-

Mean predicted aligned error: 3.17 Å

Nearest PDB structures (foldseek):
  8efx-assembly1_A  TM=3.966E-01  e=7.210E+00  Orientia tsutsugamushi
  7sx3-assembly1_A  TM=2.965E-01  e=5.999E+00  Homo sapiens
  1w7i-assembly1_B  TM=3.117E-01  e=5.999E+00  Homo sapiens
  6ysy-assembly1_B  TM=3.132E-01  e=6.378E+00  Oryctolagus cuniculus
  8syf-assembly1_H  TM=3.228E-01  e=9.796E+00  Gallus gallus

Sequence (94 aa):
MVLNQNDEVQGQIAAITEGYLQIINTANDEEVKEINTKDFKIWTKELKEVSDGKGVDILKEYKTHIEALPELITRENTVSEVEYIYSILSKVQE